Protein AF-A0A447Y430-F1 (afdb_monomer)

Sequence (136 aa):
MFFGFSRGAAAARHFANRVMEQDPAIARAIAKGLRGDFYDGKPSGEVRFLGLFDTVAAIGGISNFFDINGRSNPGVKLELRPSVAKKVFQITAMNEYRYNFSLNSIKGMWPELALPGAHSDIGGGYNPVGSPLQGK

InterPro domains:
  IPR018712 T6SS, Phospholipase effector Tle1-like, catalytic domain [PF09994] (42-128)

Foldseek 3Di:
DAEAAALGLLVLLQLLVCLVVLPVVQLVVVCVVVVNDDDPDRSNHAAAEYEYELYHDQPPDDDDPPDPPDDDDPPGRNDDALRSYNAYEYEHEPPAPDPRSDGPDPPPPHHYHYDYDYRCVRVVDDDDPPPPVVPD

Structure (mmCIF, N/CA/C/O backbone):
data_AF-A0A447Y430-F1
#
_entry.id   AF-A0A447Y430-F1
#
loop_
_atom_site.group_PDB
_atom_site.id
_atom_site.type_symbol
_atom_site.label_atom_id
_atom_site.label_alt_id
_atom_site.label_comp_id
_atom_site.label_asym_id
_atom_site.label_entity_id
_atom_site.label_seq_id
_atom_site.pdbx_PDB_ins_code
_atom_site.Cartn_x
_atom_site.Cartn_y
_atom_site.Cartn_z
_atom_site.occupancy
_atom_site.B_iso_or_equiv
_atom_site.auth_seq_id
_atom_site.auth_comp_id
_atom_site.auth_asym_id
_atom_site.auth_atom_id
_atom_site.pdbx_PDB_model_num
ATOM 1 N N . MET A 1 1 ? -6.143 -5.825 3.827 1.00 90.81 1 MET A N 1
ATOM 2 C CA . MET A 1 1 ? -4.783 -5.967 3.250 1.00 90.81 1 MET A CA 1
ATOM 3 C C . MET A 1 1 ? -4.763 -5.124 1.998 1.00 90.81 1 MET A C 1
ATOM 5 O O . MET A 1 1 ? -5.804 -5.053 1.358 1.00 90.81 1 MET A O 1
ATOM 9 N N . PHE A 1 2 ? -3.643 -4.488 1.672 1.00 94.00 2 PHE A N 1
ATOM 10 C CA . PHE A 1 2 ? -3.553 -3.615 0.502 1.00 94.00 2 PHE A CA 1
ATOM 11 C C . PHE A 1 2 ? -2.383 -4.026 -0.375 1.00 94.00 2 PHE A C 1
ATOM 13 O O . PHE A 1 2 ? -1.327 -4.405 0.131 1.00 94.00 2 PHE A O 1
ATOM 20 N N . PHE A 1 3 ? -2.602 -3.940 -1.681 1.00 95.62 3 PHE A N 1
ATOM 21 C CA . PHE A 1 3 ? -1.609 -4.225 -2.701 1.00 95.62 3 PHE A CA 1
ATOM 22 C C . PHE A 1 3 ? -1.610 -3.093 -3.715 1.00 95.62 3 PHE A C 1
ATOM 24 O O . PHE A 1 3 ? -2.661 -2.513 -3.994 1.00 95.62 3 PHE A O 1
ATOM 31 N N . GLY A 1 4 ? -0.446 -2.783 -4.269 1.00 93.56 4 GLY A N 1
ATOM 32 C CA . GLY A 1 4 ? -0.358 -1.804 -5.335 1.00 93.56 4 GLY A CA 1
ATOM 33 C C . GLY A 1 4 ? 0.893 -1.984 -6.174 1.00 93.56 4 GLY A C 1
ATOM 34 O O . GLY A 1 4 ? 1.935 -2.390 -5.667 1.00 93.56 4 GLY A O 1
ATOM 35 N N . PHE A 1 5 ? 0.771 -1.651 -7.453 1.00 91.56 5 PHE A N 1
ATOM 36 C CA . PHE A 1 5 ? 1.869 -1.595 -8.410 1.00 91.56 5 PHE A CA 1
ATOM 37 C C . PHE A 1 5 ? 2.043 -0.158 -8.908 1.00 91.56 5 PHE A C 1
ATOM 39 O O . PHE A 1 5 ? 1.043 0.527 -9.143 1.00 91.56 5 PHE A O 1
ATOM 46 N N . SER A 1 6 ? 3.280 0.321 -9.069 1.00 86.31 6 SER A N 1
ATOM 47 C CA . SER A 1 6 ? 3.571 1.640 -9.643 1.00 86.31 6 SER A CA 1
ATOM 48 C C . SER A 1 6 ? 2.896 2.783 -8.863 1.00 86.31 6 SER A C 1
ATOM 50 O O . SER A 1 6 ? 3.037 2.892 -7.641 1.00 86.31 6 SER A O 1
ATOM 52 N N . ARG A 1 7 ? 2.096 3.614 -9.539 1.00 87.69 7 ARG A N 1
ATOM 53 C CA . ARG A 1 7 ? 1.221 4.624 -8.921 1.00 87.69 7 ARG A CA 1
ATOM 54 C C . ARG A 1 7 ? 0.174 4.019 -7.984 1.00 87.69 7 ARG A C 1
ATOM 56 O O . ARG A 1 7 ? -0.182 4.636 -6.985 1.00 87.69 7 ARG A O 1
ATOM 63 N N . GLY A 1 8 ? -0.299 2.806 -8.268 1.00 88.31 8 GLY A N 1
ATOM 64 C CA . GLY A 1 8 ? -1.174 2.058 -7.367 1.00 88.31 8 GLY A CA 1
ATOM 65 C C . GLY A 1 8 ? -0.475 1.704 -6.053 1.00 88.31 8 GLY A C 1
ATOM 66 O O . GLY A 1 8 ? -1.102 1.759 -4.999 1.00 88.31 8 GLY A O 1
ATOM 67 N N . ALA A 1 9 ? 0.835 1.433 -6.078 1.00 91.69 9 ALA A N 1
ATOM 68 C CA . ALA A 1 9 ? 1.634 1.281 -4.860 1.00 91.69 9 ALA A CA 1
ATOM 69 C C . ALA A 1 9 ? 1.737 2.603 -4.085 1.00 91.69 9 ALA A C 1
ATOM 71 O O . ALA A 1 9 ? 1.580 2.608 -2.866 1.00 91.69 9 ALA A O 1
ATOM 72 N N . ALA A 1 10 ? 1.911 3.738 -4.769 1.00 89.62 10 ALA A N 1
ATOM 73 C CA . ALA A 1 10 ? 1.887 5.053 -4.123 1.00 89.62 10 ALA A CA 1
ATOM 74 C C . ALA A 1 10 ? 0.529 5.330 -3.444 1.00 89.62 10 ALA A C 1
ATOM 76 O O . ALA A 1 10 ? 0.484 5.757 -2.288 1.00 89.62 10 ALA A O 1
ATOM 77 N N . ALA A 1 11 ? -0.579 4.997 -4.114 1.00 91.06 11 ALA A N 1
ATOM 78 C CA . ALA A 1 11 ? -1.921 5.085 -3.542 1.00 91.06 11 ALA A CA 1
ATOM 79 C C . ALA A 1 11 ? -2.114 4.131 -2.350 1.00 91.06 11 ALA A C 1
ATOM 81 O O . ALA A 1 11 ? -2.686 4.534 -1.339 1.00 91.06 11 ALA A O 1
ATOM 82 N N . ALA A 1 12 ? -1.591 2.902 -2.418 1.00 95.00 12 ALA A N 1
ATOM 83 C CA . ALA A 1 12 ? -1.652 1.941 -1.317 1.00 95.00 12 ALA A CA 1
ATOM 84 C C . ALA A 1 12 ? -0.890 2.438 -0.076 1.00 95.00 12 ALA A C 1
ATOM 86 O O . ALA A 1 12 ? -1.401 2.332 1.039 1.00 95.00 12 ALA A O 1
ATOM 87 N N . ARG A 1 13 ? 0.292 3.047 -0.256 1.00 94.69 13 ARG A N 1
ATOM 88 C CA . ARG A 1 13 ? 1.060 3.686 0.832 1.00 94.69 13 ARG A CA 1
ATOM 89 C C . ARG A 1 13 ? 0.290 4.848 1.451 1.00 94.69 13 ARG A C 1
ATOM 91 O O . ARG A 1 13 ? 0.196 4.949 2.674 1.00 94.69 13 ARG A O 1
ATOM 98 N N . HIS A 1 14 ? -0.304 5.695 0.616 1.00 94.06 14 HIS A N 1
ATOM 99 C CA . HIS A 1 14 ? -1.117 6.810 1.089 1.00 94.06 14 HIS A CA 1
ATOM 100 C C . HIS A 1 14 ? -2.353 6.342 1.857 1.00 94.06 14 HIS A C 1
ATOM 102 O O . HIS A 1 14 ? -2.629 6.840 2.947 1.00 94.06 14 HIS A O 1
ATOM 108 N N . PHE A 1 15 ? -3.057 5.341 1.336 1.00 95.50 15 PHE A N 1
ATOM 109 C CA . PHE A 1 15 ? -4.209 4.757 2.007 1.00 95.50 15 PHE A CA 1
ATOM 110 C C . PHE A 1 15 ? -3.825 4.130 3.352 1.00 95.50 15 PHE A C 1
ATOM 112 O O . PHE A 1 15 ? -4.509 4.353 4.347 1.00 95.50 15 PHE A O 1
ATOM 119 N N . ALA A 1 16 ? -2.700 3.412 3.418 1.00 96.62 16 ALA A N 1
ATOM 120 C CA . ALA A 1 16 ? -2.205 2.838 4.665 1.00 96.62 16 ALA A CA 1
ATOM 121 C C . ALA A 1 16 ? -1.908 3.916 5.723 1.00 96.62 16 ALA A C 1
ATOM 123 O O . ALA A 1 16 ? -2.266 3.744 6.887 1.00 96.62 16 ALA A O 1
ATOM 124 N N . ASN A 1 17 ? -1.350 5.063 5.317 1.00 95.56 17 ASN A N 1
ATOM 125 C CA . ASN A 1 17 ? -1.188 6.214 6.208 1.00 95.56 17 ASN A CA 1
ATOM 126 C C . ASN A 1 17 ? -2.528 6.765 6.707 1.00 95.56 17 ASN A C 1
ATOM 128 O O . ASN A 1 17 ? -2.666 7.016 7.900 1.00 95.56 17 ASN A O 1
ATOM 132 N N . ARG A 1 18 ? -3.535 6.892 5.837 1.00 95.88 18 ARG A N 1
ATOM 133 C CA . ARG A 1 18 ? -4.876 7.349 6.244 1.00 95.88 18 ARG A CA 1
ATOM 134 C C . ARG A 1 18 ? -5.545 6.387 7.231 1.00 95.88 18 ARG A C 1
ATOM 136 O O . ARG A 1 18 ? -6.179 6.833 8.182 1.00 95.88 18 ARG A O 1
ATOM 143 N N . VAL A 1 19 ? -5.367 5.074 7.054 1.00 96.56 19 VAL A N 1
ATOM 144 C CA . VAL A 1 19 ? -5.825 4.061 8.026 1.00 96.56 19 VAL A CA 1
ATOM 145 C C . VAL A 1 19 ? -5.088 4.214 9.356 1.00 96.56 19 VAL A C 1
ATOM 147 O O . VAL A 1 19 ? -5.718 4.227 10.411 1.00 96.56 19 VAL A O 1
ATOM 150 N N . MET A 1 20 ? -3.761 4.363 9.325 1.00 96.06 20 MET A N 1
ATOM 151 C CA . MET A 1 20 ? -2.947 4.575 10.525 1.00 96.06 20 MET A CA 1
ATOM 152 C C . MET A 1 20 ? -3.385 5.827 11.303 1.00 96.06 20 MET A C 1
ATOM 154 O O . MET A 1 20 ? -3.439 5.799 12.528 1.00 96.06 20 MET A O 1
ATOM 158 N N . GLU A 1 21 ? -3.734 6.899 10.595 1.00 95.69 21 GLU A N 1
ATOM 159 C CA . GLU A 1 21 ? -4.205 8.175 11.150 1.00 95.69 21 GLU A CA 1
ATOM 160 C C . 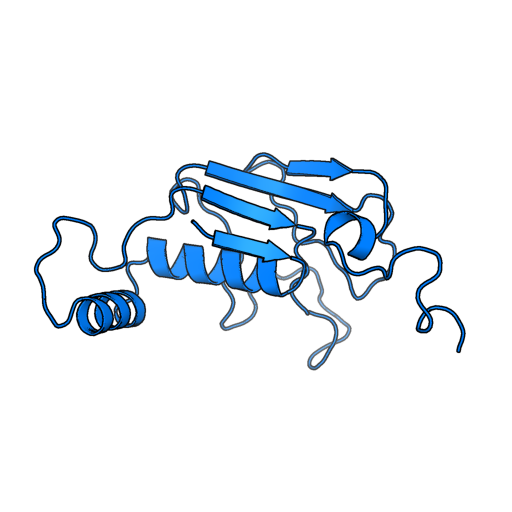GLU A 1 21 ? -5.690 8.173 11.543 1.00 95.69 21 GLU A C 1
ATOM 162 O O . GLU A 1 21 ? -6.190 9.184 12.025 1.00 95.69 21 GLU A O 1
ATOM 167 N N . GLN A 1 22 ? -6.389 7.048 11.362 1.00 95.75 22 GLN A N 1
ATOM 168 C CA . GLN A 1 22 ? -7.815 6.899 11.658 1.00 95.75 22 GLN A CA 1
ATOM 169 C C . GLN A 1 22 ? -8.708 7.907 10.914 1.00 95.75 22 GLN A C 1
ATOM 171 O O . GLN A 1 22 ? -9.614 8.503 11.495 1.00 95.75 22 GLN A O 1
ATOM 176 N N . ASP A 1 23 ? -8.467 8.073 9.610 1.00 96.12 23 ASP A N 1
ATOM 177 C CA . ASP A 1 23 ? -9.216 8.998 8.758 1.00 96.12 23 ASP A CA 1
ATOM 178 C C . ASP A 1 23 ? -10.750 8.772 8.820 1.00 96.12 23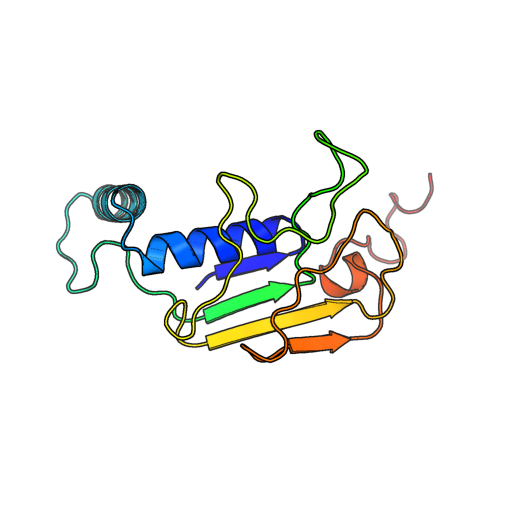 ASP A C 1
ATOM 180 O O . ASP A 1 23 ? -11.246 7.718 8.401 1.00 96.12 23 ASP A O 1
ATOM 184 N N . PRO A 1 24 ? -11.545 9.778 9.242 1.00 95.44 24 PRO A N 1
ATOM 185 C CA . PRO A 1 24 ? -12.996 9.650 9.389 1.00 95.44 24 PRO A CA 1
ATOM 186 C C . PRO A 1 24 ? -13.748 9.290 8.104 1.00 95.44 24 PRO A C 1
ATOM 188 O O . PRO A 1 24 ? -14.877 8.802 8.159 1.00 95.44 24 PRO A O 1
ATOM 191 N N . ALA A 1 25 ? -13.190 9.560 6.921 1.00 96.19 25 ALA A N 1
ATOM 192 C CA . ALA A 1 25 ? -13.790 9.117 5.667 1.00 96.19 25 ALA A CA 1
ATOM 193 C C . ALA A 1 25 ? -13.750 7.587 5.531 1.00 96.19 25 ALA A C 1
ATOM 195 O O . ALA A 1 25 ? -14.711 7.004 5.033 1.00 96.19 25 ALA A O 1
ATOM 196 N N . ILE A 1 26 ? -12.685 6.938 6.015 1.00 95.81 26 ILE A N 1
ATOM 197 C CA . ILE A 1 26 ? -12.559 5.476 6.013 1.00 95.81 26 ILE A CA 1
ATOM 198 C C . ILE A 1 26 ? -13.534 4.875 7.025 1.00 95.81 26 ILE A C 1
ATOM 200 O O . ILE A 1 26 ? -14.290 3.974 6.668 1.00 95.81 26 ILE A O 1
ATOM 204 N N . ALA A 1 27 ? -13.598 5.426 8.241 1.00 94.75 27 ALA A N 1
ATOM 205 C CA . ALA A 1 27 ? -14.574 4.997 9.244 1.00 94.75 27 ALA A CA 1
ATOM 206 C C . ALA A 1 27 ? -16.023 5.107 8.732 1.00 94.75 27 ALA A C 1
ATOM 208 O O . ALA A 1 27 ? -16.798 4.158 8.833 1.00 94.75 27 ALA A O 1
ATOM 209 N N . ARG A 1 28 ? -16.381 6.229 8.089 1.00 95.12 28 ARG A N 1
ATOM 210 C CA . ARG A 1 28 ? -17.703 6.409 7.463 1.00 95.12 28 ARG A CA 1
ATOM 211 C C . ARG A 1 28 ? -17.960 5.418 6.331 1.00 95.12 28 ARG A C 1
ATOM 213 O O . ARG A 1 28 ? -19.079 4.930 6.203 1.00 95.12 28 ARG A O 1
ATOM 220 N N . ALA A 1 29 ? -16.953 5.118 5.512 1.00 94.75 29 ALA A N 1
ATOM 221 C CA . ALA A 1 29 ? -17.081 4.132 4.443 1.00 94.75 29 ALA A CA 1
ATOM 222 C C . ALA A 1 29 ? -17.343 2.723 5.001 1.00 94.75 29 ALA A C 1
ATOM 224 O O . ALA A 1 29 ? -18.218 2.028 4.488 1.00 94.75 29 ALA A O 1
ATOM 225 N N . ILE A 1 30 ? -16.646 2.338 6.077 1.00 93.88 30 ILE A N 1
ATOM 226 C CA . ILE A 1 30 ? -16.863 1.068 6.782 1.00 93.88 30 ILE A CA 1
ATOM 227 C C . ILE A 1 30 ? -18.273 1.028 7.375 1.00 93.88 30 ILE A C 1
ATOM 229 O O . ILE A 1 30 ? -19.028 0.114 7.059 1.00 93.88 30 ILE A O 1
ATOM 233 N N . ALA A 1 31 ? -18.670 2.044 8.147 1.00 93.50 31 ALA A N 1
ATOM 234 C CA . ALA A 1 31 ? -19.999 2.113 8.756 1.00 93.50 31 ALA A CA 1
ATOM 235 C C . ALA A 1 31 ? -21.126 2.058 7.710 1.00 93.50 31 ALA A C 1
ATOM 237 O O . ALA A 1 31 ? -22.120 1.360 7.901 1.00 93.50 31 ALA A O 1
ATOM 238 N N . LYS A 1 32 ? -20.956 2.741 6.568 1.00 94.69 32 LYS A N 1
ATOM 239 C CA . LYS A 1 32 ? -21.899 2.679 5.441 1.00 94.69 32 LYS A CA 1
ATOM 240 C C . LYS A 1 32 ? -21.965 1.277 4.829 1.00 94.69 32 LYS A C 1
ATOM 242 O O . LYS A 1 32 ? -23.057 0.808 4.524 1.00 94.69 32 LYS A O 1
ATOM 247 N N . GLY A 1 33 ? -20.820 0.618 4.643 1.00 92.81 33 GLY A N 1
ATOM 248 C CA . GLY A 1 33 ? -20.749 -0.750 4.118 1.00 92.81 33 GLY A CA 1
ATOM 249 C C . GLY A 1 33 ? -21.388 -1.779 5.052 1.00 92.81 33 GLY A C 1
ATOM 250 O O . GLY A 1 33 ? -22.097 -2.665 4.586 1.00 92.81 33 GLY A O 1
ATOM 251 N N . LEU A 1 34 ? -21.202 -1.602 6.361 1.00 93.06 34 LEU A N 1
ATOM 252 C CA . LEU A 1 34 ? -21.804 -2.409 7.423 1.00 93.06 34 LEU A CA 1
ATOM 253 C C . LEU A 1 34 ? -23.247 -2.003 7.760 1.00 93.06 34 LEU A C 1
ATOM 255 O O . LEU A 1 34 ? -23.841 -2.579 8.655 1.00 93.06 34 LEU A O 1
ATOM 259 N N . ARG A 1 35 ? -23.824 -1.001 7.080 1.00 92.06 35 ARG A N 1
ATOM 260 C CA . ARG A 1 35 ? -25.188 -0.491 7.340 1.00 92.06 35 ARG A CA 1
ATOM 261 C C . ARG A 1 35 ? -25.446 -0.100 8.804 1.00 92.06 35 ARG A C 1
ATOM 263 O O . ARG A 1 35 ? -26.582 -0.139 9.262 1.00 92.06 35 ARG A O 1
ATOM 270 N N . GLY A 1 36 ? -24.403 0.340 9.506 1.00 80.19 36 GLY A N 1
ATOM 271 C CA . GLY A 1 36 ? -24.470 0.703 10.921 1.00 80.19 36 GLY A CA 1
ATOM 272 C C . GLY A 1 36 ? -24.294 -0.463 11.897 1.00 80.19 36 GLY A C 1
ATOM 273 O O . GLY A 1 36 ? -24.386 -0.224 13.100 1.00 80.19 36 GLY A O 1
ATOM 274 N N . ASP A 1 37 ? -24.006 -1.679 11.417 1.00 89.31 37 ASP A N 1
ATOM 275 C CA . ASP A 1 37 ? -23.692 -2.809 12.291 1.00 89.31 37 ASP A CA 1
ATOM 276 C C . ASP A 1 37 ? -22.457 -2.509 13.148 1.00 89.31 37 ASP A C 1
ATOM 278 O O . ASP A 1 37 ? -21.471 -1.903 12.706 1.00 89.31 37 ASP A O 1
ATOM 282 N N . PHE A 1 38 ? -22.519 -2.955 14.401 1.00 86.94 38 PHE A N 1
ATOM 283 C CA . PHE A 1 38 ? -21.428 -2.803 15.348 1.00 86.94 38 PHE A CA 1
ATOM 284 C C . PHE A 1 38 ? -20.246 -3.695 14.957 1.00 86.94 38 PHE A C 1
ATOM 286 O O . PHE A 1 38 ? -20.408 -4.879 14.662 1.00 86.94 38 PHE A O 1
ATOM 293 N N . TYR A 1 39 ? -19.040 -3.138 15.017 1.00 88.00 39 TYR A N 1
ATOM 294 C CA . TYR A 1 39 ? -17.797 -3.894 14.927 1.00 88.00 39 TYR A CA 1
ATOM 295 C C . TYR A 1 39 ? -16.857 -3.442 16.040 1.00 88.00 39 TYR A C 1
ATOM 297 O O . TYR A 1 39 ? -16.7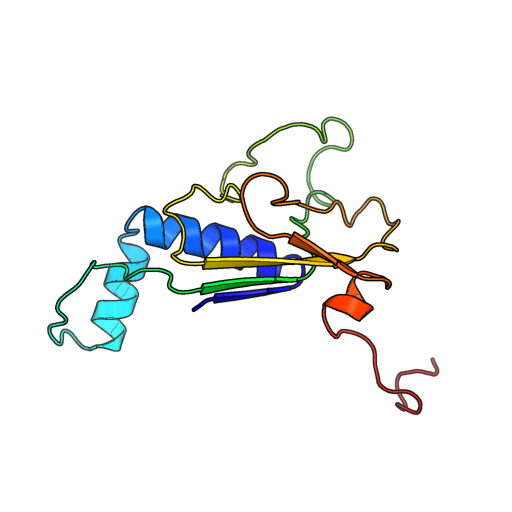05 -2.248 16.299 1.00 88.00 39 TYR A O 1
ATOM 305 N N . ASP A 1 40 ? -16.218 -4.412 16.686 1.00 88.50 40 ASP A N 1
ATOM 306 C CA . ASP A 1 40 ? -15.256 -4.158 17.752 1.00 88.50 40 ASP A CA 1
ATOM 307 C C . ASP A 1 40 ? -13.845 -4.026 17.162 1.00 88.50 40 ASP A C 1
ATOM 309 O O . ASP A 1 40 ? -13.246 -4.995 16.682 1.00 88.50 40 ASP A O 1
ATOM 313 N N . GLY A 1 41 ? -13.337 -2.794 17.113 1.00 91.25 41 GLY A N 1
ATOM 314 C CA . GLY A 1 41 ? -12.015 -2.486 16.585 1.00 91.25 41 GLY A CA 1
ATOM 315 C C . GLY A 1 41 ? -11.797 -1.003 16.299 1.00 91.25 41 GLY A C 1
ATOM 316 O O . GLY A 1 41 ? -12.630 -0.144 16.582 1.00 91.25 41 GLY A O 1
ATOM 317 N N . LYS A 1 42 ? -10.641 -0.686 15.706 1.00 93.56 42 LYS A N 1
ATOM 318 C CA . LYS A 1 42 ? -10.320 0.684 15.285 1.00 93.56 42 LYS A CA 1
ATOM 319 C C . LYS A 1 42 ? -11.336 1.169 14.244 1.00 93.56 42 LYS A C 1
ATOM 321 O O . LYS A 1 42 ? -11.540 0.449 13.263 1.00 93.56 42 LYS A O 1
ATOM 326 N N . PRO A 1 43 ? -11.900 2.386 14.367 1.00 91.56 43 PRO A N 1
ATOM 327 C CA . PRO A 1 43 ? -12.941 2.858 13.462 1.00 91.56 43 PRO A CA 1
ATOM 328 C C . PRO A 1 43 ? -12.542 2.833 11.981 1.00 91.56 43 PRO A C 1
ATOM 330 O O . PRO A 1 43 ? -13.336 2.458 11.128 1.00 91.56 43 PRO A O 1
ATOM 333 N N . SER A 1 44 ? -11.292 3.155 11.654 1.00 94.81 44 SER A N 1
ATOM 334 C CA . SER A 1 44 ? -10.797 3.104 10.268 1.00 94.81 44 SER A CA 1
ATOM 335 C C . SER A 1 44 ? -10.106 1.783 9.912 1.00 94.81 44 SER A C 1
ATOM 337 O O . SER A 1 44 ? -9.466 1.672 8.867 1.00 94.81 44 SER A O 1
ATOM 339 N N . GLY A 1 45 ? -10.211 0.780 10.785 1.00 94.06 45 GLY A N 1
ATOM 340 C CA . GLY A 1 45 ? -9.532 -0.502 10.669 1.00 94.06 45 GLY A CA 1
ATOM 341 C C . GLY A 1 45 ? -8.032 -0.437 10.969 1.00 94.06 45 GLY A C 1
ATOM 342 O O . GLY A 1 45 ? -7.504 0.528 11.528 1.00 94.06 45 GLY A O 1
ATOM 343 N N . GLU A 1 46 ? -7.339 -1.514 10.595 1.00 96.25 46 GLU A N 1
ATOM 344 C CA . GLU A 1 46 ? -5.890 -1.666 10.719 1.00 96.25 46 GLU A CA 1
ATOM 345 C C . GLU A 1 46 ? -5.316 -2.405 9.504 1.00 96.25 46 GLU A C 1
ATOM 347 O O . GLU A 1 46 ? -5.912 -3.349 8.974 1.00 96.25 46 GLU A O 1
ATOM 352 N N . VAL A 1 47 ? -4.121 -2.007 9.065 1.00 97.25 47 VAL A N 1
ATOM 353 C CA . VAL A 1 47 ? -3.452 -2.654 7.936 1.00 97.25 47 VAL A CA 1
ATOM 354 C C . VAL A 1 47 ? -2.670 -3.884 8.400 1.00 97.25 47 VAL A C 1
ATOM 356 O O . VAL A 1 47 ? -1.634 -3.789 9.051 1.00 97.25 47 VAL A O 1
ATOM 359 N N . ARG A 1 48 ? -3.129 -5.077 8.009 1.00 97.25 48 ARG A N 1
ATOM 360 C CA . ARG A 1 48 ? -2.408 -6.334 8.293 1.00 97.25 48 ARG A CA 1
ATOM 361 C C . ARG A 1 48 ? -1.170 -6.538 7.411 1.00 97.25 48 ARG A C 1
ATOM 363 O O . ARG A 1 48 ? -0.130 -6.949 7.905 1.00 97.25 48 ARG A O 1
ATOM 370 N N . PHE A 1 49 ? -1.297 -6.294 6.112 1.00 97.75 49 PHE A N 1
ATOM 371 C CA . PHE A 1 49 ? -0.222 -6.478 5.136 1.00 97.75 49 PHE A CA 1
ATOM 372 C C . PHE A 1 49 ? -0.329 -5.413 4.046 1.00 97.75 49 PHE A C 1
ATOM 374 O O . PHE A 1 49 ? -1.444 -5.155 3.569 1.00 97.75 49 PHE A O 1
ATOM 381 N N . LEU A 1 50 ? 0.814 -4.831 3.684 1.00 97.69 50 LEU A N 1
ATOM 382 C CA . LEU A 1 50 ? 0.984 -3.879 2.590 1.00 97.69 50 LEU A CA 1
ATOM 383 C C . LEU A 1 50 ? 2.020 -4.430 1.597 1.00 97.69 50 LEU A C 1
ATOM 385 O O . LEU A 1 50 ? 3.218 -4.414 1.876 1.00 97.69 50 LEU A O 1
ATOM 389 N N . GLY A 1 51 ? 1.541 -4.941 0.462 1.00 97.19 51 GLY A N 1
ATOM 390 C CA . GLY A 1 51 ? 2.377 -5.465 -0.618 1.00 97.19 51 GLY A CA 1
ATOM 391 C C . GLY A 1 51 ? 2.569 -4.429 -1.718 1.00 97.19 51 GLY A C 1
ATOM 392 O O . GLY A 1 51 ? 1.594 -3.945 -2.291 1.00 97.19 51 GLY A O 1
ATOM 393 N N . LEU A 1 52 ? 3.813 -4.079 -2.015 1.00 96.00 52 LEU A N 1
ATOM 394 C CA . LEU A 1 52 ? 4.145 -3.035 -2.978 1.00 96.00 52 LEU A CA 1
ATOM 395 C C . LEU A 1 52 ? 4.980 -3.614 -4.1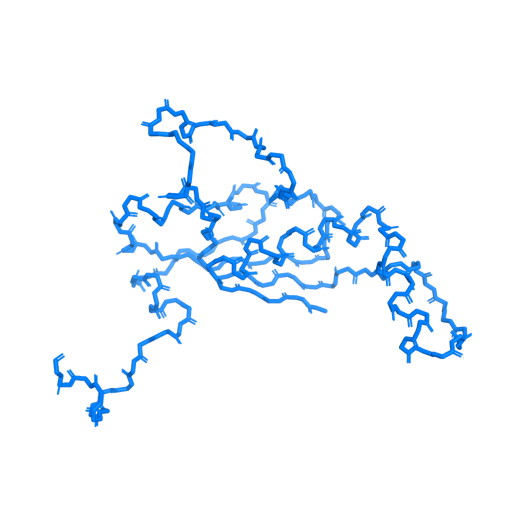17 1.00 96.00 52 LEU A C 1
ATOM 397 O O . LEU A 1 52 ? 5.902 -4.394 -3.895 1.00 96.00 52 LEU A O 1
ATOM 401 N N . PHE A 1 53 ? 4.680 -3.190 -5.335 1.00 91.56 53 PHE A N 1
ATOM 402 C CA . PHE A 1 53 ? 5.442 -3.542 -6.524 1.00 91.56 53 PHE A CA 1
ATOM 403 C C . PHE A 1 53 ? 5.906 -2.250 -7.185 1.00 91.56 53 PHE A C 1
ATOM 405 O O . PHE A 1 53 ? 5.088 -1.412 -7.564 1.00 91.56 53 PHE A O 1
ATOM 412 N N . ASP A 1 54 ? 7.221 -2.085 -7.248 1.00 84.12 54 ASP A N 1
ATOM 413 C CA . ASP A 1 54 ? 7.957 -1.012 -7.906 1.00 84.12 54 ASP A CA 1
ATOM 414 C C . ASP A 1 54 ? 7.286 0.365 -7.777 1.00 84.12 54 ASP A C 1
ATOM 416 O O . ASP A 1 54 ? 6.726 0.917 -8.724 1.00 84.12 54 ASP A O 1
ATOM 420 N N . THR A 1 55 ? 7.241 0.887 -6.545 1.00 81.25 55 THR A N 1
ATOM 421 C CA . THR A 1 55 ? 6.483 2.107 -6.243 1.00 81.25 55 THR A CA 1
ATOM 422 C C . THR A 1 55 ? 7.033 3.297 -7.025 1.00 81.25 55 THR A C 1
ATOM 424 O O . THR A 1 55 ? 8.126 3.778 -6.731 1.00 81.25 55 THR A O 1
ATOM 427 N N . VAL A 1 56 ? 6.215 3.859 -7.913 1.00 78.38 56 VAL A N 1
ATOM 428 C CA . VAL A 1 56 ? 6.501 5.118 -8.608 1.00 78.38 56 VAL A CA 1
ATOM 429 C C . VAL A 1 56 ? 5.418 6.118 -8.238 1.00 78.38 56 VAL A C 1
ATOM 431 O O . VAL A 1 56 ? 4.276 6.033 -8.697 1.00 78.38 56 VAL A O 1
ATOM 434 N N . ALA A 1 57 ? 5.763 7.081 -7.389 1.00 67.25 57 ALA A N 1
ATOM 435 C CA . ALA A 1 57 ? 4.963 8.287 -7.276 1.00 67.25 57 ALA A CA 1
ATOM 436 C C . ALA A 1 57 ? 5.196 9.090 -8.558 1.00 67.25 57 ALA A C 1
ATOM 438 O O . ALA A 1 57 ? 6.336 9.414 -8.874 1.00 67.25 57 ALA A O 1
ATOM 439 N N . ALA A 1 58 ? 4.151 9.353 -9.343 1.00 56.62 58 ALA A N 1
ATOM 440 C CA . ALA A 1 58 ? 4.297 10.157 -10.550 1.00 56.62 58 ALA A CA 1
ATOM 441 C C . ALA A 1 58 ? 4.733 11.579 -10.171 1.00 56.62 58 ALA A C 1
ATOM 443 O O . ALA A 1 58 ? 3.912 12.406 -9.793 1.00 56.62 58 ALA A O 1
ATOM 444 N N . ILE A 1 59 ? 6.038 11.831 -10.258 1.00 49.88 59 ILE A N 1
ATOM 445 C CA . ILE A 1 59 ? 6.678 13.145 -10.098 1.00 49.88 59 ILE A CA 1
ATOM 446 C C . ILE A 1 59 ? 7.010 13.740 -11.492 1.00 49.88 59 ILE A C 1
ATOM 448 O O . ILE A 1 59 ? 7.521 14.843 -11.606 1.00 49.88 59 ILE A O 1
ATOM 452 N N . GLY A 1 60 ? 6.683 13.039 -12.588 1.00 42.66 60 GLY A N 1
ATOM 453 C CA . GLY A 1 60 ? 7.137 13.375 -13.949 1.00 42.66 60 GLY A CA 1
ATOM 454 C C . GLY A 1 60 ? 6.203 14.222 -14.822 1.00 42.66 60 GLY A C 1
ATOM 455 O O . GLY A 1 60 ? 6.487 14.413 -15.998 1.00 42.66 60 GLY A O 1
ATOM 456 N N . GLY A 1 61 ? 5.083 14.726 -14.315 1.00 41.31 61 GLY A N 1
ATOM 457 C CA . GLY A 1 61 ? 4.220 15.582 -15.125 1.00 41.31 61 GLY A CA 1
ATOM 458 C C . GLY A 1 61 ? 3.171 16.216 -14.254 1.00 41.31 61 GLY A C 1
ATOM 459 O O . GLY A 1 61 ? 2.253 15.503 -13.879 1.00 41.31 61 GLY A O 1
ATOM 460 N N . ILE A 1 62 ? 3.429 17.446 -13.792 1.00 42.00 62 ILE A N 1
ATOM 461 C CA . ILE A 1 62 ? 2.757 18.726 -14.143 1.00 42.00 62 ILE A CA 1
ATOM 462 C C . ILE A 1 62 ? 3.522 19.904 -13.473 1.00 42.00 62 ILE A C 1
ATOM 464 O O . ILE A 1 62 ? 3.240 21.061 -13.753 1.00 42.00 62 ILE A O 1
ATOM 468 N N . SER A 1 63 ? 4.528 19.6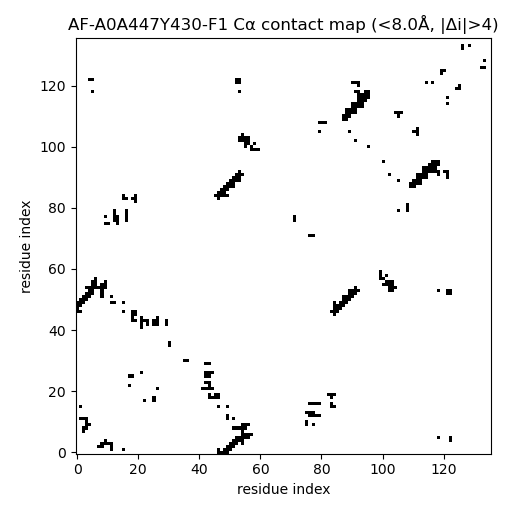64 -12.619 1.00 42.16 63 SER A N 1
ATOM 469 C CA . SER A 1 63 ? 5.243 20.755 -11.938 1.00 42.16 63 SER A CA 1
ATOM 470 C C . SER A 1 63 ? 6.729 20.460 -11.704 1.00 42.16 63 SER A C 1
ATOM 472 O O . SER A 1 63 ? 7.079 19.677 -10.829 1.00 42.16 63 SER A O 1
ATOM 474 N N . ASN A 1 64 ? 7.575 21.189 -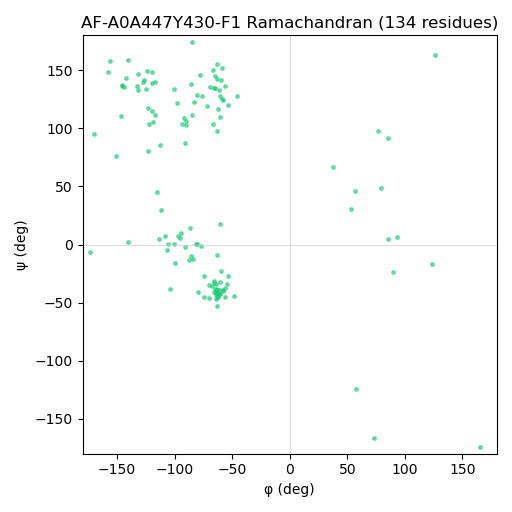12.429 1.00 37.66 64 ASN A N 1
ATOM 475 C CA . ASN A 1 64 ? 8.942 21.573 -12.060 1.00 37.66 64 ASN A CA 1
ATOM 476 C C . ASN A 1 64 ? 10.064 20.529 -12.174 1.00 37.66 64 ASN A C 1
ATOM 478 O O . ASN A 1 64 ? 10.397 19.774 -11.268 1.00 37.66 64 ASN A O 1
ATOM 482 N N . PHE A 1 65 ? 10.746 20.665 -13.306 1.00 38.16 65 PHE A N 1
ATOM 483 C CA . PHE A 1 65 ? 11.981 20.043 -13.769 1.00 38.16 65 PHE A CA 1
ATOM 484 C C . PHE A 1 65 ? 13.249 20.301 -12.915 1.00 38.16 65 PHE A C 1
ATOM 486 O O . PHE A 1 65 ? 14.341 20.112 -13.437 1.00 38.16 65 PHE A O 1
ATOM 493 N N . PHE A 1 66 ? 13.167 20.749 -11.651 1.00 34.97 66 PHE A N 1
ATOM 494 C CA . PHE A 1 66 ? 14.361 21.268 -10.950 1.00 34.97 66 PHE A CA 1
ATOM 495 C C . PHE A 1 66 ? 14.558 20.929 -9.465 1.00 34.97 66 PHE A C 1
ATOM 497 O O . PHE A 1 66 ? 15.575 21.348 -8.924 1.00 34.97 66 PHE A O 1
ATOM 504 N N . ASP A 1 67 ? 13.703 20.146 -8.798 1.00 36.69 67 ASP A N 1
ATOM 505 C CA . ASP A 1 67 ? 13.997 19.789 -7.396 1.00 36.69 67 ASP A CA 1
ATOM 506 C C . ASP A 1 67 ? 13.426 18.424 -6.978 1.00 36.69 67 ASP A C 1
ATOM 508 O O . ASP A 1 67 ? 12.397 18.302 -6.318 1.00 36.69 67 ASP A O 1
ATOM 512 N N . ILE A 1 68 ? 14.084 17.352 -7.427 1.00 38.62 68 ILE A N 1
ATOM 513 C CA . ILE A 1 68 ? 13.667 15.955 -7.199 1.00 38.62 68 ILE A CA 1
ATOM 514 C C . ILE A 1 68 ? 14.174 15.345 -5.879 1.00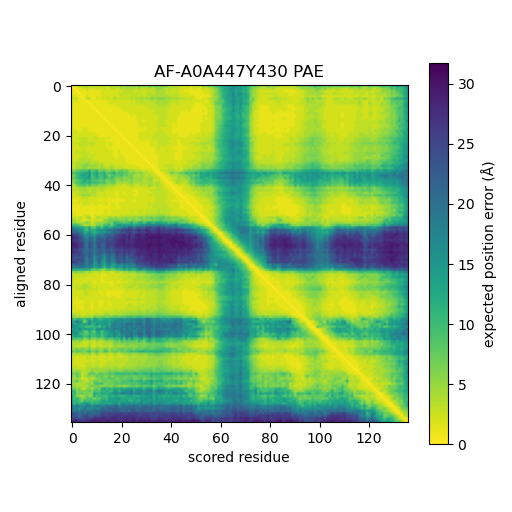 38.62 68 ILE A C 1
ATOM 516 O O . ILE A 1 68 ? 14.051 14.139 -5.682 1.00 38.62 68 ILE A O 1
ATOM 520 N N . ASN A 1 69 ? 14.671 16.150 -4.934 1.00 38.38 69 ASN A N 1
ATOM 521 C CA . ASN A 1 69 ? 15.157 15.648 -3.637 1.00 38.38 69 ASN A CA 1
ATOM 522 C C . ASN A 1 69 ? 14.246 15.988 -2.437 1.00 38.38 69 ASN A C 1
ATOM 524 O O . ASN A 1 69 ? 14.591 15.699 -1.289 1.00 38.38 69 ASN A O 1
ATOM 528 N N . GLY A 1 70 ? 13.061 16.557 -2.673 1.00 38.03 70 GLY A N 1
ATOM 529 C CA . GLY A 1 70 ? 12.146 16.995 -1.618 1.00 38.03 70 GLY A CA 1
ATOM 530 C C . GLY A 1 70 ? 11.121 15.943 -1.187 1.00 38.03 70 GLY A C 1
ATOM 531 O O . GLY A 1 70 ? 10.147 15.674 -1.887 1.00 38.03 70 GLY A O 1
ATOM 532 N N . ARG A 1 71 ? 11.293 15.393 0.021 1.00 46.59 71 ARG A N 1
ATOM 533 C CA . ARG A 1 71 ? 10.232 14.745 0.814 1.00 46.59 71 ARG A CA 1
ATOM 534 C C . ARG A 1 71 ? 8.964 15.619 0.820 1.00 46.59 71 ARG A C 1
ATOM 536 O O . ARG A 1 71 ? 9.024 16.748 1.288 1.00 46.59 71 ARG A O 1
ATOM 543 N N . SER A 1 72 ? 7.816 15.033 0.470 1.00 49.88 72 SER A N 1
ATOM 544 C CA . SER A 1 72 ? 6.461 15.582 0.684 1.00 49.88 72 SER A CA 1
ATOM 545 C C . SER A 1 72 ? 5.944 16.554 -0.394 1.00 49.88 72 SER A C 1
ATOM 547 O O . SER A 1 72 ? 6.074 17.768 -0.283 1.00 49.88 72 SER A O 1
ATOM 549 N N . ASN A 1 73 ? 5.250 16.014 -1.403 1.00 50.34 73 ASN A N 1
ATOM 550 C CA . ASN A 1 73 ? 4.302 16.795 -2.208 1.00 50.34 73 ASN A CA 1
ATOM 551 C C . ASN A 1 73 ? 2.980 16.973 -1.427 1.00 50.34 73 ASN A C 1
ATOM 553 O O . ASN A 1 73 ? 2.561 16.045 -0.723 1.00 50.34 73 ASN A O 1
ATOM 557 N N . PRO A 1 74 ? 2.280 18.115 -1.559 1.00 50.97 74 PRO A N 1
ATOM 558 C CA . PRO A 1 74 ? 1.067 18.401 -0.798 1.00 50.97 74 PRO A CA 1
ATOM 559 C C . PRO A 1 74 ? -0.062 17.445 -1.211 1.00 50.97 74 PRO A C 1
ATOM 561 O O . PRO A 1 74 ? -0.663 17.584 -2.271 1.00 50.97 74 PRO A O 1
ATOM 564 N N . GLY A 1 75 ? -0.338 16.442 -0.374 1.00 64.19 75 GLY A N 1
ATOM 565 C CA . GLY A 1 75 ? -1.515 15.572 -0.492 1.00 64.19 75 GLY A CA 1
ATOM 566 C C . GLY A 1 75 ? -1.243 14.069 -0.584 1.00 64.19 75 GLY A C 1
ATOM 567 O O . GLY A 1 75 ? -2.155 13.295 -0.306 1.00 64.19 75 GLY A O 1
ATOM 568 N N . VAL A 1 76 ? -0.017 13.620 -0.889 1.00 75.50 76 VAL A N 1
ATOM 569 C CA . VAL A 1 76 ? 0.303 12.178 -0.979 1.00 75.50 76 VAL A CA 1
ATOM 570 C C . VAL A 1 76 ? 1.332 11.778 0.077 1.00 75.50 76 VAL A C 1
ATOM 572 O O . VAL A 1 76 ? 2.506 12.129 0.012 1.00 75.50 76 VAL A O 1
ATOM 575 N N . LYS A 1 77 ? 0.882 10.989 1.055 1.00 85.44 77 LYS A N 1
ATOM 576 C CA . LYS A 1 77 ? 1.705 10.475 2.164 1.00 85.44 77 LYS A CA 1
ATOM 577 C C . LYS A 1 77 ? 2.344 9.136 1.792 1.00 85.44 77 LYS A C 1
ATOM 579 O O . LYS A 1 77 ? 1.671 8.109 1.811 1.00 85.44 77 LYS A O 1
ATOM 584 N N . LEU A 1 78 ? 3.631 9.143 1.451 1.00 87.44 78 LEU A N 1
ATOM 585 C CA . LEU A 1 78 ? 4.361 7.938 1.021 1.00 87.44 78 LEU A CA 1
ATOM 586 C C . LEU A 1 78 ? 5.215 7.305 2.123 1.00 87.44 78 LEU A C 1
ATOM 588 O O . LEU A 1 78 ? 5.639 6.156 1.988 1.00 87.44 78 LEU A O 1
ATOM 592 N N . GLU A 1 79 ? 5.486 8.027 3.206 1.00 90.00 79 GLU A N 1
ATOM 593 C CA . GLU A 1 79 ? 6.302 7.522 4.308 1.00 90.00 79 GLU A CA 1
ATOM 594 C C . GLU A 1 79 ? 5.607 6.355 5.021 1.00 90.00 79 GLU A C 1
ATOM 596 O O . GLU A 1 79 ? 4.414 6.413 5.299 1.00 90.00 79 GLU A O 1
ATOM 601 N N . LEU A 1 80 ? 6.341 5.280 5.308 1.00 92.25 80 LEU A N 1
ATOM 602 C CA . LEU A 1 80 ? 5.802 4.082 5.951 1.00 92.25 80 LEU A CA 1
ATOM 603 C C . LEU A 1 80 ? 6.393 3.934 7.349 1.00 92.25 80 LEU A C 1
ATOM 605 O O . LEU A 1 80 ? 7.387 3.239 7.540 1.00 92.25 80 LEU A O 1
ATOM 609 N N . ARG A 1 81 ? 5.774 4.593 8.330 1.00 93.31 81 ARG A N 1
ATOM 610 C CA . ARG A 1 81 ? 6.185 4.494 9.739 1.00 93.31 81 ARG A CA 1
ATOM 611 C C . ARG A 1 81 ? 6.021 3.057 10.267 1.00 93.31 81 ARG A C 1
ATOM 613 O O . ARG A 1 81 ? 5.151 2.342 9.769 1.00 93.31 81 ARG A O 1
ATOM 620 N N . PRO A 1 82 ? 6.768 2.630 11.303 1.00 93.31 82 PRO A N 1
ATOM 621 C CA . PRO A 1 82 ? 6.740 1.246 11.800 1.00 93.31 82 PRO A CA 1
ATOM 622 C C . PRO A 1 82 ? 5.352 0.688 12.164 1.00 93.31 82 PRO A C 1
ATOM 624 O O . PRO A 1 82 ? 5.128 -0.513 12.071 1.00 93.31 82 PRO A O 1
ATOM 627 N N . SER A 1 83 ? 4.400 1.542 12.547 1.00 94.38 83 SER A N 1
ATOM 628 C CA . SER A 1 83 ? 3.028 1.152 12.903 1.00 94.38 83 SER A CA 1
ATOM 629 C C . SER A 1 83 ? 2.004 1.315 11.772 1.00 94.38 83 SER A C 1
ATOM 631 O O . SER A 1 83 ? 0.810 1.122 12.001 1.00 94.38 83 SER A O 1
ATOM 633 N N . VAL A 1 84 ? 2.440 1.639 10.547 1.00 96.19 84 VAL A N 1
ATOM 634 C CA . VAL A 1 84 ? 1.542 1.821 9.391 1.00 96.19 84 VAL A CA 1
ATOM 635 C C . VAL A 1 84 ? 0.845 0.519 8.982 1.00 96.19 84 VAL A C 1
ATOM 637 O O . VAL A 1 84 ? -0.285 0.543 8.499 1.00 96.19 84 VAL A O 1
ATOM 640 N N . ALA A 1 85 ? 1.509 -0.623 9.182 1.00 97.12 85 ALA A N 1
ATOM 641 C CA . ALA A 1 85 ? 0.985 -1.958 8.928 1.00 97.12 85 ALA A CA 1
ATOM 642 C C . ALA A 1 85 ? 1.727 -2.998 9.777 1.00 97.12 85 ALA A C 1
ATOM 644 O O . ALA A 1 85 ? 2.878 -2.784 10.143 1.00 97.12 85 ALA A O 1
ATOM 645 N N . LYS A 1 86 ? 1.120 -4.166 10.032 1.00 97.00 86 LYS A N 1
ATOM 646 C CA . LYS A 1 86 ? 1.818 -5.261 10.744 1.00 97.00 86 LYS A CA 1
ATOM 647 C C . LYS A 1 86 ? 2.997 -5.826 9.946 1.00 97.00 86 LYS A C 1
ATOM 649 O O . LYS A 1 86 ? 3.973 -6.299 10.525 1.00 97.00 86 LYS A O 1
ATOM 654 N N . LYS A 1 87 ? 2.881 -5.830 8.617 1.00 97.31 87 LYS A N 1
ATOM 655 C CA . LYS A 1 87 ? 3.907 -6.285 7.676 1.00 97.31 87 LYS A CA 1
ATOM 656 C C . LYS A 1 87 ? 3.850 -5.440 6.407 1.00 97.31 87 LYS A C 1
ATOM 658 O O . LYS A 1 87 ? 2.766 -5.191 5.875 1.00 97.31 87 LYS A O 1
ATOM 663 N N . VAL A 1 88 ? 5.018 -5.061 5.910 1.00 97.44 88 VAL A N 1
ATOM 664 C CA . VAL A 1 88 ? 5.204 -4.401 4.616 1.00 97.44 88 VAL A CA 1
ATOM 665 C C . VAL A 1 88 ? 6.253 -5.187 3.845 1.00 97.44 88 VAL A C 1
ATOM 667 O O . VAL A 1 88 ? 7.231 -5.646 4.436 1.00 97.44 88 VAL A O 1
ATOM 670 N N . PHE A 1 89 ? 6.038 -5.355 2.547 1.00 96.62 89 PHE A N 1
ATOM 671 C CA . PHE A 1 89 ? 7.023 -5.937 1.649 1.00 96.62 89 PHE A CA 1
ATOM 672 C C . PHE A 1 89 ? 6.955 -5.240 0.296 1.00 96.62 89 PHE A C 1
ATOM 674 O O . PHE A 1 89 ? 5.855 -5.027 -0.222 1.00 96.62 89 PHE A O 1
ATOM 681 N N . GLN A 1 90 ? 8.112 -4.903 -0.271 1.00 96.06 90 GLN A N 1
ATOM 682 C CA . GLN A 1 90 ? 8.195 -4.319 -1.606 1.00 96.06 90 GLN A CA 1
ATOM 683 C C . GLN A 1 90 ? 9.109 -5.126 -2.516 1.00 96.06 90 GLN A C 1
ATOM 685 O O . GLN A 1 90 ? 10.224 -5.463 -2.130 1.00 96.06 90 GLN A O 1
ATOM 690 N N . ILE A 1 91 ? 8.643 -5.386 -3.734 1.00 93.81 91 ILE A N 1
ATOM 691 C CA . ILE A 1 91 ? 9.477 -5.880 -4.830 1.00 93.81 91 ILE A CA 1
ATOM 692 C C . ILE A 1 91 ? 9.821 -4.699 -5.733 1.00 93.81 91 ILE A C 1
ATOM 694 O O . ILE A 1 91 ? 8.933 -3.908 -6.053 1.00 93.81 91 ILE A O 1
ATOM 698 N N . THR A 1 92 ? 11.082 -4.554 -6.131 1.00 90.44 92 THR A N 1
ATOM 699 C CA . THR A 1 92 ? 11.558 -3.450 -6.982 1.00 90.44 92 THR A CA 1
ATOM 700 C C . THR A 1 92 ? 12.234 -3.967 -8.244 1.00 90.44 92 THR A C 1
ATOM 702 O O . THR A 1 92 ? 12.804 -5.059 -8.245 1.00 90.44 92 THR A O 1
ATOM 705 N N . ALA A 1 93 ? 12.146 -3.193 -9.325 1.00 87.06 93 ALA A N 1
ATOM 706 C CA . ALA A 1 93 ? 12.770 -3.518 -10.602 1.00 87.06 93 ALA A CA 1
ATOM 707 C C . ALA A 1 93 ? 14.243 -3.081 -10.600 1.00 87.06 93 ALA A C 1
ATOM 709 O O . ALA A 1 93 ? 14.548 -1.905 -10.406 1.00 87.06 93 ALA A O 1
ATOM 710 N N . MET A 1 94 ? 15.172 -4.012 -10.830 1.00 83.19 94 MET A N 1
ATOM 711 C CA . MET A 1 94 ? 16.604 -3.689 -10.929 1.00 83.19 94 MET A CA 1
ATOM 712 C C . MET A 1 94 ? 16.975 -2.998 -12.244 1.00 83.19 94 MET A C 1
ATOM 714 O O . MET A 1 94 ? 17.966 -2.271 -12.290 1.00 83.19 94 MET A O 1
ATOM 718 N N . ASN A 1 95 ? 16.217 -3.247 -13.316 1.00 77.94 95 ASN A N 1
ATOM 719 C CA . ASN A 1 95 ? 16.540 -2.807 -14.674 1.00 77.94 95 ASN A CA 1
ATOM 720 C C . ASN A 1 95 ? 15.573 -1.729 -15.187 1.00 77.94 95 ASN A C 1
ATOM 722 O O . ASN A 1 95 ? 15.319 -1.632 -16.387 1.00 77.94 95 ASN A O 1
ATOM 726 N N . GLU A 1 96 ? 15.023 -0.914 -14.285 1.00 67.12 96 GLU A N 1
ATOM 727 C CA . GLU A 1 96 ? 14.234 0.262 -14.646 1.00 67.12 96 GLU A CA 1
ATOM 728 C C . GLU A 1 96 ? 15.127 1.512 -14.679 1.00 67.12 96 GLU A C 1
ATOM 730 O O . GLU A 1 96 ? 15.509 2.052 -13.645 1.00 67.12 96 GLU A O 1
ATOM 735 N N . TYR A 1 97 ? 15.475 1.962 -15.887 1.00 69.62 97 TYR A N 1
ATOM 736 C CA . TYR A 1 97 ? 16.398 3.084 -16.107 1.00 69.62 97 TYR A CA 1
ATOM 737 C C . TYR A 1 97 ? 15.695 4.377 -16.548 1.00 69.62 97 TYR A C 1
ATOM 739 O O . TYR A 1 97 ? 16.360 5.381 -16.812 1.00 69.62 97 TYR A O 1
ATOM 747 N N . ARG A 1 98 ? 14.359 4.389 -16.681 1.00 69.12 98 ARG A N 1
ATOM 748 C CA . ARG A 1 98 ? 13.640 5.587 -17.134 1.00 69.12 98 ARG A CA 1
ATOM 749 C C . ARG A 1 98 ? 13.555 6.613 -16.010 1.00 69.12 98 ARG A C 1
ATOM 751 O O . ARG A 1 98 ? 13.006 6.348 -14.947 1.00 69.12 98 ARG A O 1
ATOM 758 N N . TYR A 1 99 ? 13.971 7.839 -16.313 1.00 54.97 99 TYR A N 1
ATOM 759 C CA . TYR A 1 99 ? 13.928 8.980 -15.393 1.00 54.97 99 TYR A CA 1
ATOM 760 C C . TYR A 1 99 ? 12.531 9.253 -14.795 1.00 54.97 99 TYR A C 1
ATOM 762 O O . TYR A 1 99 ? 12.403 9.629 -13.637 1.00 54.97 99 TYR A O 1
ATOM 770 N N . ASN A 1 100 ? 11.460 9.005 -15.556 1.00 56.84 100 ASN A N 1
ATOM 771 C CA . ASN A 1 100 ? 10.080 9.217 -15.094 1.00 56.84 100 ASN A CA 1
ATOM 772 C C . ASN A 1 100 ? 9.557 8.117 -14.146 1.00 56.84 100 ASN A C 1
ATOM 774 O O . ASN A 1 100 ? 8.418 8.206 -13.683 1.00 56.84 100 ASN A O 1
ATOM 778 N N . PHE A 1 101 ? 10.363 7.088 -13.866 1.00 57.12 101 PHE A N 1
ATOM 779 C CA . PHE A 1 101 ? 10.038 5.950 -13.005 1.00 57.12 101 PHE A CA 1
ATOM 780 C C . PHE A 1 101 ? 10.932 5.925 -11.756 1.00 57.12 101 PHE A C 1
ATOM 782 O O . PHE A 1 101 ? 11.438 4.882 -11.355 1.00 57.12 101 PHE A O 1
ATOM 789 N N . SER A 1 102 ? 11.114 7.084 -11.115 1.00 70.56 102 SER A N 1
ATOM 790 C CA . SER A 1 102 ? 11.877 7.188 -9.869 1.00 70.56 102 SER A CA 1
ATOM 791 C C . SER A 1 102 ? 11.250 6.346 -8.754 1.00 70.56 102 SER A C 1
ATOM 793 O O . SER A 1 102 ? 10.175 6.654 -8.220 1.00 70.56 102 SER A O 1
ATOM 795 N N . LEU A 1 103 ? 11.953 5.271 -8.404 1.00 74.69 103 LEU A N 1
ATOM 796 C CA . LEU A 1 103 ? 11.578 4.338 -7.355 1.00 74.69 103 LEU A CA 1
ATOM 797 C C . LEU A 1 103 ? 11.477 5.046 -6.000 1.00 74.69 103 LEU A C 1
ATOM 799 O O . LEU A 1 103 ? 12.420 5.667 -5.516 1.00 74.69 103 LEU A O 1
ATOM 803 N N . ASN A 1 104 ? 10.344 4.866 -5.329 1.00 78.56 104 ASN A N 1
ATOM 804 C CA . ASN A 1 104 ? 10.187 5.225 -3.926 1.00 78.56 104 ASN A CA 1
ATOM 805 C C . ASN A 1 104 ? 10.546 4.005 -3.070 1.00 78.56 104 ASN A C 1
ATOM 807 O O . ASN A 1 104 ? 9.673 3.200 -2.729 1.00 78.56 104 ASN A O 1
ATOM 811 N N . SER A 1 105 ? 11.830 3.854 -2.748 1.00 84.31 105 SER A N 1
ATOM 812 C CA . SER A 1 105 ? 12.323 2.736 -1.935 1.00 84.31 105 SER A CA 1
ATOM 813 C C . SER A 1 105 ? 11.804 2.812 -0.490 1.00 84.31 105 SER A C 1
ATOM 815 O O . SER A 1 105 ? 11.515 3.888 0.043 1.00 84.31 105 SER A O 1
ATOM 817 N N . ILE A 1 106 ? 11.651 1.648 0.135 1.00 88.31 106 ILE A N 1
ATOM 818 C CA . ILE A 1 106 ? 11.356 1.464 1.564 1.00 88.31 106 ILE A CA 1
ATOM 819 C C . ILE A 1 106 ? 12.524 0.798 2.304 1.00 88.31 106 ILE A C 1
ATOM 821 O O . ILE A 1 106 ? 12.409 0.487 3.496 1.00 88.31 106 ILE A O 1
ATOM 825 N N . LYS A 1 107 ? 13.644 0.578 1.605 1.00 83.06 107 LYS A N 1
ATOM 826 C CA . LYS A 1 107 ? 14.842 -0.067 2.137 1.00 83.06 107 LYS A CA 1
ATOM 827 C C . LYS A 1 107 ? 15.345 0.669 3.379 1.00 83.06 107 LYS A C 1
ATOM 829 O O . LYS A 1 107 ? 15.378 1.895 3.432 1.00 83.06 107 LYS A O 1
ATOM 834 N N . GLY A 1 108 ? 15.716 -0.101 4.398 1.00 85.12 108 GLY A N 1
ATOM 835 C CA . GLY A 1 108 ? 16.146 0.411 5.704 1.00 85.12 108 GLY A CA 1
ATOM 836 C C . GLY A 1 108 ? 15.010 0.600 6.716 1.00 85.12 108 GLY A C 1
ATOM 837 O O . GLY A 1 108 ? 15.272 0.515 7.910 1.00 85.12 108 GLY A O 1
ATOM 838 N N . MET A 1 109 ? 13.759 0.776 6.271 1.00 89.56 109 MET A N 1
ATOM 839 C CA . MET A 1 109 ? 12.585 0.836 7.159 1.00 89.56 109 MET A CA 1
ATOM 840 C C . MET A 1 109 ? 11.773 -0.464 7.131 1.00 89.56 109 MET A C 1
ATOM 842 O O . MET A 1 109 ? 11.280 -0.921 8.159 1.00 89.56 109 MET A O 1
ATOM 846 N N . TRP A 1 110 ? 11.644 -1.071 5.951 1.00 95.56 110 TRP A N 1
ATOM 847 C CA . TRP A 1 110 ? 10.864 -2.283 5.728 1.00 95.56 110 TRP A CA 1
ATOM 848 C C . TRP A 1 110 ? 11.586 -3.230 4.761 1.00 95.56 110 TRP A C 1
ATOM 850 O O . TRP A 1 110 ? 12.447 -2.786 3.996 1.00 95.56 110 TRP A O 1
ATOM 860 N N . PRO A 1 111 ? 11.249 -4.533 4.772 1.00 95.94 111 PRO A N 1
ATOM 861 C CA . PRO A 1 111 ? 11.791 -5.490 3.815 1.00 95.94 111 PRO A CA 1
ATOM 862 C C . PRO A 1 111 ? 11.504 -5.096 2.356 1.00 95.94 111 PRO A C 1
ATOM 864 O O . PRO A 1 111 ? 10.350 -4.925 1.956 1.00 95.94 111 PRO A O 1
ATOM 867 N N . GLU A 1 112 ? 12.568 -4.998 1.562 1.00 94.62 112 GLU A N 1
ATOM 868 C CA . GLU A 1 112 ? 12.533 -4.700 0.130 1.00 94.62 112 GLU A CA 1
ATOM 869 C C . GLU A 1 112 ? 13.414 -5.705 -0.619 1.00 94.62 112 GLU A C 1
ATOM 871 O O . GLU A 1 112 ? 14.548 -5.962 -0.207 1.00 94.62 112 GLU A O 1
ATOM 876 N N . LEU A 1 113 ? 12.894 -6.266 -1.709 1.00 92.88 113 LEU A N 1
ATOM 877 C CA . LEU A 1 113 ? 13.582 -7.219 -2.570 1.00 92.88 113 LEU A CA 1
ATOM 878 C C . LEU A 1 113 ? 13.689 -6.651 -3.985 1.00 92.88 113 LEU A C 1
ATOM 880 O O . LEU A 1 113 ? 12.685 -6.491 -4.674 1.00 92.88 113 LEU A O 1
ATOM 884 N N . ALA A 1 114 ? 14.915 -6.389 -4.426 1.00 90.69 114 ALA A N 1
ATOM 885 C CA . ALA A 1 114 ? 15.180 -6.047 -5.814 1.00 90.69 114 ALA A CA 1
ATOM 886 C C . ALA A 1 114 ? 15.232 -7.330 -6.655 1.00 90.69 114 ALA A C 1
ATOM 888 O O . ALA A 1 114 ? 15.946 -8.268 -6.297 1.00 90.69 114 ALA A O 1
ATOM 889 N N . LEU A 1 115 ? 14.472 -7.372 -7.749 1.00 89.12 115 LEU A N 1
ATOM 890 C CA . LEU A 1 115 ? 14.447 -8.485 -8.695 1.00 89.12 115 LEU A CA 1
ATOM 891 C C . LEU A 1 115 ? 14.867 -8.019 -10.099 1.00 89.12 115 LEU A C 1
ATOM 893 O O . LEU A 1 115 ? 14.610 -6.867 -10.465 1.00 89.12 115 LEU A O 1
ATOM 897 N N . PRO A 1 116 ? 15.511 -8.897 -10.893 1.00 86.12 116 PRO A N 1
ATOM 898 C CA . PRO A 1 116 ? 15.849 -8.590 -12.279 1.00 86.12 116 PRO A CA 1
ATOM 899 C C . PRO A 1 116 ? 14.579 -8.374 -13.112 1.00 86.12 116 PRO A C 1
ATOM 901 O O . PRO A 1 116 ? 13.584 -9.074 -12.923 1.00 86.12 116 PRO A O 1
ATOM 904 N N . GLY A 1 117 ? 14.633 -7.418 -14.040 1.00 82.75 117 GLY A N 1
ATOM 905 C CA . GLY A 1 117 ? 13.499 -7.013 -14.877 1.00 82.75 117 GLY A CA 1
ATOM 906 C C . GLY A 1 117 ? 13.220 -5.509 -14.825 1.00 82.75 117 GLY A C 1
ATOM 907 O O . GLY A 1 117 ? 13.710 -4.792 -13.948 1.00 82.75 117 GLY A O 1
ATOM 908 N N . ALA A 1 118 ? 12.451 -5.027 -15.799 1.00 81.75 118 ALA A N 1
ATOM 909 C CA . ALA A 1 118 ? 11.929 -3.668 -15.876 1.00 81.75 118 ALA A CA 1
ATOM 910 C C . ALA A 1 118 ? 10.620 -3.523 -15.074 1.00 81.75 118 ALA A C 1
ATOM 912 O O . ALA A 1 118 ? 10.040 -4.498 -14.595 1.00 81.75 118 ALA A O 1
ATOM 913 N N . HIS A 1 119 ? 10.096 -2.300 -14.960 1.00 79.56 119 HIS A N 1
ATOM 914 C CA . HIS A 1 119 ? 8.917 -1.983 -14.141 1.00 79.56 119 HIS A CA 1
ATOM 915 C C . HIS A 1 119 ? 7.719 -2.932 -14.343 1.00 79.56 119 HIS A C 1
ATOM 917 O O . HIS A 1 119 ? 7.093 -3.383 -13.385 1.00 79.56 119 HIS A O 1
ATOM 923 N N . SER A 1 120 ? 7.393 -3.265 -15.597 1.00 81.06 120 SER A N 1
ATOM 924 C CA . SER A 1 120 ? 6.257 -4.144 -15.924 1.00 81.06 120 SER A CA 1
ATOM 925 C C . SER A 1 120 ? 6.574 -5.640 -15.852 1.00 81.06 120 SER A C 1
ATOM 927 O O . SER A 1 120 ? 5.625 -6.422 -15.812 1.00 81.06 120 SER A O 1
ATOM 929 N N . ASP A 1 121 ? 7.852 -6.031 -15.764 1.00 77.88 121 ASP A N 1
ATOM 930 C CA . ASP A 1 121 ? 8.247 -7.411 -15.436 1.00 77.88 121 ASP A CA 1
ATOM 931 C C . ASP A 1 121 ? 7.924 -7.721 -13.971 1.00 77.88 121 ASP A C 1
ATOM 933 O O . ASP A 1 121 ? 7.482 -8.817 -13.642 1.00 77.88 121 ASP A O 1
ATOM 937 N N . ILE A 1 122 ? 8.066 -6.721 -13.093 1.00 80.75 122 ILE A N 1
ATOM 938 C CA . ILE A 1 122 ? 7.702 -6.828 -11.675 1.00 80.75 122 ILE A CA 1
ATOM 939 C C . ILE A 1 122 ? 6.193 -6.662 -11.457 1.00 80.75 122 ILE A C 1
ATOM 941 O O . ILE A 1 122 ? 5.601 -7.357 -10.634 1.00 80.75 122 ILE A O 1
ATOM 945 N N . GLY A 1 123 ? 5.563 -5.724 -12.167 1.00 76.19 123 GLY A N 1
ATOM 946 C CA . GLY A 1 123 ? 4.149 -5.386 -11.977 1.00 76.19 123 GLY A CA 1
ATOM 947 C C . GLY A 1 123 ? 3.130 -6.195 -12.771 1.00 76.19 123 GLY A C 1
ATOM 948 O O . GLY A 1 123 ? 1.940 -6.090 -12.480 1.00 76.19 123 GLY A O 1
ATOM 949 N N . GLY A 1 124 ? 3.565 -6.961 -13.775 1.00 76.31 124 GLY A N 1
ATOM 950 C CA . GLY A 1 124 ? 2.681 -7.785 -14.606 1.00 76.31 124 GLY A CA 1
ATOM 951 C C . GLY A 1 124 ? 1.924 -7.015 -15.694 1.00 76.31 124 GLY A C 1
ATOM 952 O O . GLY A 1 124 ? 0.715 -7.171 -15.830 1.00 76.31 124 GLY A O 1
ATOM 953 N N . GLY A 1 125 ? 2.620 -6.176 -16.467 1.00 73.81 125 GLY A N 1
ATOM 954 C CA . GLY A 1 125 ? 2.015 -5.336 -17.518 1.00 73.81 125 GLY A CA 1
ATOM 955 C C . GLY A 1 125 ? 2.287 -5.769 -18.963 1.00 73.81 125 GLY A C 1
ATOM 956 O O . GLY A 1 125 ? 1.770 -5.142 -19.887 1.00 73.81 125 GLY A O 1
ATOM 957 N N . TYR A 1 126 ? 3.111 -6.798 -19.180 1.00 77.50 126 TYR A N 1
ATOM 958 C CA . TYR A 1 126 ? 3.444 -7.272 -20.524 1.00 77.50 126 TYR A CA 1
ATOM 959 C C . TYR A 1 126 ? 2.422 -8.279 -21.047 1.00 77.50 126 TYR A C 1
ATOM 961 O O . TYR A 1 126 ? 1.988 -9.184 -20.336 1.00 77.50 126 TYR A O 1
ATOM 969 N N . ASN A 1 127 ? 2.070 -8.140 -22.325 1.00 76.62 127 ASN A N 1
ATOM 970 C CA . ASN A 1 127 ? 1.276 -9.145 -23.018 1.00 76.62 127 ASN A CA 1
ATOM 971 C C . ASN A 1 127 ? 2.063 -10.463 -23.135 1.00 76.62 127 ASN A C 1
ATOM 973 O O . ASN A 1 127 ? 3.279 -10.424 -23.350 1.00 76.62 127 ASN A O 1
ATOM 977 N N . PRO A 1 128 ? 1.388 -11.624 -23.064 1.00 79.81 128 PRO A N 1
ATOM 978 C CA . PRO A 1 128 ? 2.027 -12.908 -23.320 1.00 79.81 128 PRO A CA 1
ATOM 979 C C . PRO A 1 128 ? 2.630 -12.967 -24.724 1.00 79.81 128 PRO A C 1
ATOM 981 O O . PRO A 1 128 ? 2.123 -12.335 -25.657 1.00 79.81 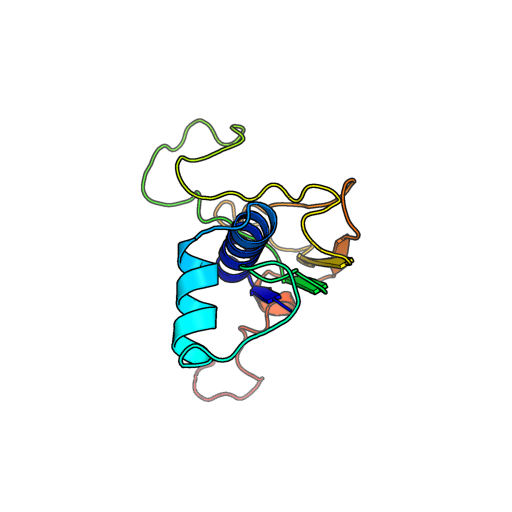128 PRO A O 1
ATOM 984 N N . VAL A 1 129 ? 3.680 -13.773 -24.877 1.00 78.44 129 VAL A N 1
ATOM 985 C CA . VAL A 1 129 ? 4.274 -14.078 -26.184 1.00 78.44 129 VAL A CA 1
ATOM 986 C C . VAL A 1 129 ? 3.207 -14.703 -27.086 1.00 78.44 129 VAL A C 1
ATOM 988 O O . VAL A 1 129 ? 2.574 -15.688 -26.708 1.00 78.44 129 VAL A O 1
ATOM 991 N N . GLY A 1 130 ? 2.994 -14.116 -28.266 1.00 76.00 130 GLY A N 1
ATOM 992 C CA . GLY A 1 130 ? 1.975 -14.564 -29.225 1.00 76.00 130 GLY A CA 1
ATOM 993 C C . GLY A 1 130 ? 0.626 -13.848 -29.106 1.00 76.00 130 GLY A C 1
ATOM 994 O O . GLY A 1 130 ? -0.323 -14.212 -29.799 1.00 76.00 130 GLY A O 1
ATOM 995 N N . SER A 1 131 ? 0.521 -12.815 -28.262 1.00 75.38 131 SER A N 1
ATOM 996 C CA . SER A 1 131 ? -0.656 -11.946 -28.255 1.00 75.38 131 SER A CA 1
ATOM 997 C C . SER A 1 131 ? -0.778 -11.183 -29.584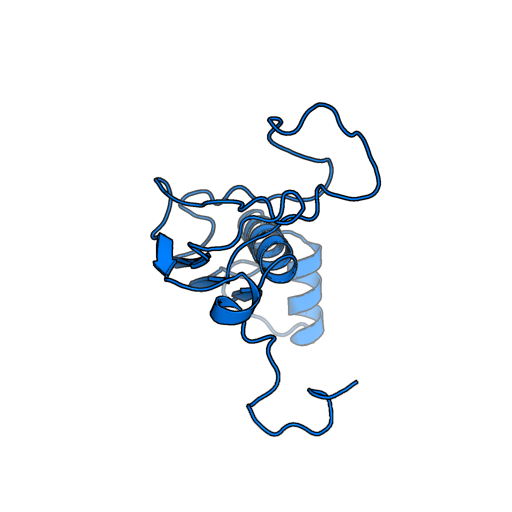 1.00 75.38 131 SER A C 1
ATOM 999 O O . SER A 1 131 ? 0.204 -10.585 -30.032 1.00 75.38 131 SER A O 1
ATOM 1001 N N . PRO A 1 132 ? -1.976 -11.100 -30.196 1.00 70.69 132 PRO A N 1
ATOM 1002 C CA . PRO A 1 132 ? -2.192 -10.320 -31.419 1.00 70.69 132 PRO A CA 1
ATOM 1003 C C . PRO A 1 132 ? -1.952 -8.808 -31.239 1.00 70.69 132 PRO A C 1
ATOM 1005 O O . PRO A 1 132 ? -1.914 -8.073 -32.219 1.00 70.69 132 PRO A O 1
ATOM 1008 N N . LEU A 1 133 ? -1.762 -8.335 -30.000 1.00 62.03 133 LEU A N 1
ATOM 1009 C CA . LEU A 1 133 ? -1.413 -6.949 -29.668 1.00 62.03 133 LEU A CA 1
ATOM 1010 C C . LEU A 1 133 ? 0.102 -6.692 -29.596 1.00 62.03 133 LEU A C 1
ATOM 1012 O O . LEU A 1 133 ? 0.510 -5.565 -29.336 1.00 62.03 133 LEU A O 1
ATOM 1016 N N . GLN A 1 134 ? 0.940 -7.717 -29.783 1.00 56.31 134 GLN A N 1
ATOM 1017 C CA . GLN A 1 134 ? 2.404 -7.592 -29.739 1.00 56.31 134 GLN A CA 1
ATOM 1018 C C . GLN A 1 134 ? 3.015 -7.178 -31.089 1.00 56.31 134 GLN A C 1
ATOM 1020 O O . GLN A 1 134 ? 4.193 -6.841 -31.145 1.00 56.31 134 GLN A O 1
ATOM 1025 N N . GLY A 1 135 ? 2.215 -7.189 -32.161 1.00 53.97 135 GLY A N 1
ATOM 1026 C CA . GLY A 1 135 ? 2.610 -6.773 -33.505 1.00 53.97 135 GLY A CA 1
ATOM 1027 C C . GLY A 1 135 ? 1.715 -5.663 -34.048 1.00 53.97 135 GLY A C 1
ATOM 1028 O O . GLY A 1 135 ? 0.814 -5.944 -34.835 1.00 53.97 135 GLY A O 1
ATOM 1029 N N . LYS A 1 136 ? 1.973 -4.422 -33.631 1.00 39.69 136 LYS A N 1
ATOM 1030 C CA . LYS A 1 136 ? 1.743 -3.186 -34.395 1.00 39.69 136 LYS A CA 1
ATOM 1031 C C . LYS A 1 136 ? 2.739 -2.128 -33.947 1.00 39.69 136 LYS A C 1
ATOM 1033 O O . LYS A 1 136 ? 2.942 -2.020 -32.719 1.00 39.69 136 LYS A O 1
#

Organism: Escherichia coli (NCBI:txid562)

pLDDT: mean 80.96, std 18.04, range [34.97, 97.75]

Radius of gyration: 17.47 Å; Cα contacts (8 Å, |Δi|>4): 216; chains: 1; bounding box: 42×36×52 Å

Mean predicted aligned error: 8.94 Å

Secondary structure (DSSP, 8-state):
-EEEETHHHHHHHHHHHHHHTT-HHHHHHHHHHTTT----S-TT---S-EEEES-B---SSSS-TT-TT-S--TT------TTS-S-EEEEEETT---GGG-B---TTTS-EEEESS-HHHHHT-SPPTT-TTS--

Solvent-accessible surface area (backbone atoms only — not comparable to full-atom values): 8117 Å² total; per-residue (Å²): 111,45,66,20,42,28,54,44,16,36,49,38,35,26,49,34,42,38,30,59,69,48,35,64,69,50,22,50,51,49,37,60,74,49,73,67,58,89,74,95,70,57,73,33,48,77,43,59,37,39,42,33,23,42,27,19,58,82,74,69,78,91,72,77,99,80,69,94,83,68,86,76,62,97,87,62,50,66,75,75,57,86,77,32,31,79,38,59,41,34,41,34,41,66,57,56,82,56,82,71,56,53,69,62,77,53,67,94,78,42,60,61,46,76,39,90,38,33,59,41,69,68,56,72,70,70,80,62,92,87,42,84,82,78,73,126

Nearest PDB structures (foldseek):
  6sjl-assembly1_E  TM=9.244E-01  e=7.129E-19  Escherichia coli
  6sjl-assembly1_D  TM=9.240E-01  e=8.980E-18  Escherichia coli
  2fsv-assembly1_C  TM=2.201E-01  e=2.802E+00  Rhodospirillum rubrum
  1pno-assembly1_A  TM=2.733E-01  e=5.991E+00  Rhodospirillum rubrum